Protein AF-A0A959WDT1-F1 (afdb_monomer_lite)

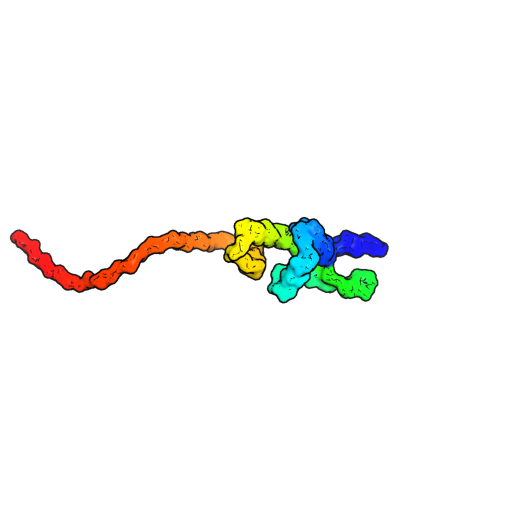Secondary structure (DSSP, 8-state):
-HHHHHHSEEHHHHHHHHT--HHHHHHHHHTTSS--EEEEETTEEEEEE-HHHHHHHHHHHHHHHHTTTTS-HHHHHHHHHHTTS--------------------------

pLDDT: mean 79.11, std 18.89, range [37.69, 95.25]

Structure (mmCIF, N/CA/C/O backbone):
data_AF-A0A959WDT1-F1
#
_entry.id   AF-A0A959WDT1-F1
#
loop_
_atom_site.group_PDB
_atom_site.id
_atom_site.type_symbol
_atom_site.label_atom_id
_atom_site.label_alt_id
_atom_site.label_comp_id
_atom_site.label_asym_id
_atom_site.label_entity_id
_atom_site.label_seq_id
_atom_site.pdbx_PDB_ins_code
_atom_site.Cartn_x
_atom_site.Cartn_y
_atom_site.Cartn_z
_atom_site.occupancy
_atom_site.B_iso_or_equiv
_atom_site.auth_seq_id
_atom_site.auth_comp_id
_atom_site.auth_asym_id
_atom_site.auth_atom_id
_atom_site.pdbx_PDB_model_num
ATOM 1 N N . MET A 1 1 ? 8.969 -3.634 -26.461 1.00 49.59 1 MET A N 1
ATOM 2 C CA . MET A 1 1 ? 8.880 -2.389 -25.655 1.00 49.59 1 MET A CA 1
ATOM 3 C C . MET A 1 1 ? 7.608 -2.262 -24.808 1.00 49.59 1 MET A C 1
ATOM 5 O O . MET A 1 1 ? 7.746 -1.880 -23.658 1.00 49.59 1 MET A O 1
ATOM 9 N N . LYS A 1 2 ? 6.397 -2.624 -25.274 1.00 49.31 2 LYS A N 1
ATOM 10 C CA . LYS A 1 2 ? 5.174 -2.613 -24.425 1.00 49.31 2 LYS A CA 1
ATOM 11 C C . LYS A 1 2 ? 5.175 -3.626 -23.259 1.00 49.31 2 LYS A C 1
ATOM 13 O O . LYS A 1 2 ? 4.492 -3.405 -22.268 1.00 49.31 2 LYS A O 1
ATOM 18 N N . ALA A 1 3 ? 5.949 -4.708 -23.364 1.00 54.00 3 ALA A N 1
ATOM 19 C CA . ALA A 1 3 ? 5.950 -5.796 -22.382 1.00 54.00 3 ALA A CA 1
ATOM 20 C C . ALA A 1 3 ? 6.532 -5.409 -21.006 1.00 54.00 3 ALA A C 1
ATOM 22 O O . ALA A 1 3 ? 6.011 -5.853 -19.992 1.00 54.00 3 ALA A O 1
ATOM 23 N N . ALA A 1 4 ? 7.555 -4.544 -20.952 1.00 53.62 4 ALA A N 1
ATOM 24 C CA . ALA A 1 4 ? 8.211 -4.175 -19.691 1.00 53.62 4 ALA A CA 1
ATOM 25 C C . ALA A 1 4 ? 7.315 -3.303 -18.789 1.00 53.62 4 ALA A C 1
ATOM 27 O O . ALA A 1 4 ? 7.219 -3.548 -17.592 1.00 53.62 4 ALA A O 1
ATOM 28 N N . PHE A 1 5 ? 6.583 -2.342 -19.369 1.00 54.31 5 PHE A N 1
ATOM 29 C CA . PHE A 1 5 ? 5.614 -1.529 -18.621 1.00 54.31 5 PHE A CA 1
ATOM 30 C C . PHE A 1 5 ? 4.378 -2.343 -18.202 1.00 54.31 5 PHE A C 1
ATOM 32 O O . PHE A 1 5 ? 3.805 -2.092 -17.150 1.00 54.31 5 PHE A O 1
ATOM 39 N N . GLY A 1 6 ? 3.974 -3.332 -19.012 1.00 59.69 6 GLY A N 1
ATOM 40 C CA . GLY A 1 6 ? 2.866 -4.235 -18.682 1.00 59.69 6 GLY A CA 1
ATOM 41 C C . GLY A 1 6 ? 3.192 -5.243 -17.574 1.00 59.69 6 GLY A C 1
ATOM 42 O O . GLY A 1 6 ? 2.281 -5.682 -16.877 1.00 59.69 6 GLY A O 1
ATOM 43 N N . ALA A 1 7 ? 4.471 -5.591 -17.402 1.00 70.12 7 ALA A N 1
ATOM 44 C CA . ALA A 1 7 ? 4.934 -6.472 -16.332 1.00 70.12 7 ALA A CA 1
ATOM 45 C C . ALA A 1 7 ? 5.124 -5.733 -14.995 1.00 70.12 7 ALA A C 1
ATOM 47 O O . ALA A 1 7 ? 4.944 -6.327 -13.935 1.00 70.12 7 ALA A O 1
ATOM 48 N N . ALA A 1 8 ? 5.466 -4.441 -15.036 1.00 83.75 8 ALA A N 1
ATOM 49 C CA . ALA A 1 8 ? 5.670 -3.639 -13.838 1.00 83.75 8 ALA A CA 1
ATOM 50 C C . ALA A 1 8 ? 4.345 -3.330 -13.126 1.00 83.75 8 ALA A C 1
ATOM 52 O O . ALA A 1 8 ? 3.393 -2.798 -13.708 1.00 83.75 8 ALA A O 1
ATOM 53 N N . ILE A 1 9 ? 4.298 -3.593 -11.821 1.00 90.75 9 ILE A N 1
ATOM 54 C CA . ILE A 1 9 ? 3.154 -3.221 -10.990 1.00 90.75 9 ILE A CA 1
ATOM 55 C C . ILE A 1 9 ? 3.310 -1.745 -10.628 1.00 90.75 9 ILE A C 1
ATOM 57 O O . ILE A 1 9 ? 3.980 -1.386 -9.670 1.00 90.75 9 ILE A O 1
ATOM 61 N N . THR A 1 10 ? 2.722 -0.861 -11.427 1.00 92.62 10 THR A N 1
ATOM 62 C CA . THR A 1 10 ? 2.680 0.580 -11.127 1.00 92.62 10 THR A CA 1
ATOM 63 C C . THR A 1 10 ? 1.618 0.897 -10.069 1.00 92.62 10 THR A C 1
ATOM 65 O O . THR A 1 10 ? 0.748 0.071 -9.796 1.00 92.62 10 THR A O 1
ATOM 68 N N . ARG A 1 11 ? 1.594 2.126 -9.524 1.00 92.38 11 ARG A N 1
ATOM 69 C CA . ARG A 1 11 ? 0.529 2.580 -8.592 1.00 92.38 11 ARG A CA 1
ATOM 70 C C . ARG A 1 11 ? -0.878 2.271 -9.079 1.00 92.38 11 ARG A C 1
ATOM 72 O O . ARG A 1 11 ? -1.712 1.813 -8.307 1.00 92.38 11 ARG A O 1
ATOM 79 N N . ARG A 1 12 ? -1.144 2.564 -10.356 1.00 91.12 12 ARG A N 1
ATOM 80 C CA . ARG A 1 12 ? -2.460 2.343 -10.960 1.00 91.12 12 ARG A CA 1
ATOM 81 C C . ARG A 1 12 ? -2.799 0.858 -10.947 1.00 91.12 12 ARG A C 1
ATOM 83 O O . ARG A 1 12 ? -3.895 0.492 -10.542 1.00 91.12 12 ARG A O 1
ATOM 90 N N . ARG A 1 13 ? -1.836 0.018 -11.330 1.00 92.69 13 ARG A N 1
ATOM 91 C CA . ARG A 1 13 ? -2.024 -1.428 -11.347 1.00 92.69 13 ARG A CA 1
ATOM 92 C C . ARG A 1 13 ? -2.212 -1.997 -9.943 1.00 92.69 13 ARG A C 1
ATOM 94 O O . ARG A 1 13 ? -3.086 -2.830 -9.753 1.00 92.69 13 ARG A O 1
ATOM 101 N N . LEU A 1 14 ? -1.449 -1.515 -8.963 1.00 94.12 14 LEU A N 1
ATOM 102 C CA . LEU A 1 14 ? -1.627 -1.884 -7.562 1.00 94.12 14 LEU A CA 1
ATOM 103 C C . LEU A 1 14 ? -3.042 -1.531 -7.083 1.00 94.12 14 LEU A C 1
ATOM 105 O O . LEU A 1 14 ? -3.730 -2.403 -6.571 1.00 94.12 14 LEU A O 1
ATOM 109 N N . ALA A 1 15 ? -3.501 -0.295 -7.310 1.00 94.62 15 ALA A N 1
ATOM 110 C CA . ALA A 1 15 ? -4.856 0.145 -6.961 1.00 94.62 15 ALA A CA 1
A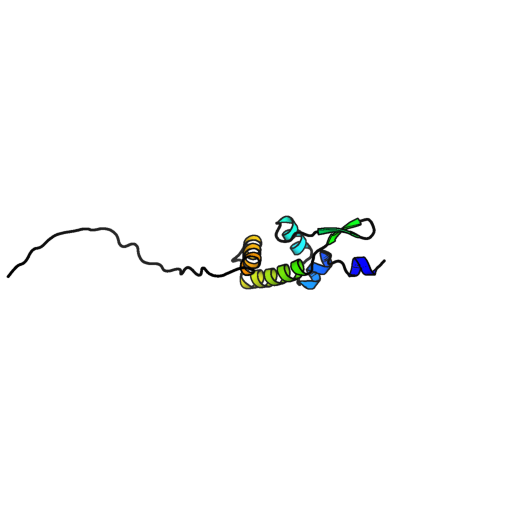TOM 111 C C . ALA A 1 15 ? -5.945 -0.772 -7.549 1.00 94.62 15 ALA A C 1
ATOM 113 O O . ALA A 1 15 ? -6.844 -1.191 -6.821 1.00 94.62 15 ALA A O 1
ATOM 114 N N . GLU A 1 16 ? -5.829 -1.132 -8.831 1.00 94.38 16 GLU A N 1
ATOM 115 C CA . GLU A 1 16 ? -6.739 -2.074 -9.499 1.00 94.38 16 GLU A CA 1
ATOM 116 C C . GLU A 1 16 ? -6.727 -3.461 -8.837 1.00 94.38 16 GLU A C 1
ATOM 118 O O . GLU A 1 16 ? -7.786 -4.024 -8.574 1.00 94.38 16 GLU A O 1
ATOM 123 N N . LEU A 1 17 ? -5.542 -4.002 -8.535 1.00 93.06 17 LEU A N 1
ATOM 124 C CA . LEU A 1 17 ? -5.382 -5.344 -7.958 1.00 93.06 17 LEU A CA 1
ATOM 125 C C . LEU A 1 17 ? -5.917 -5.466 -6.528 1.00 93.06 17 LEU A C 1
ATOM 127 O O . LEU A 1 17 ? -6.294 -6.560 -6.103 1.00 93.06 17 LEU A O 1
ATOM 131 N N . VAL A 1 18 ? -5.916 -4.368 -5.774 1.00 94.31 18 VAL A N 1
ATOM 132 C CA . VAL A 1 18 ? -6.351 -4.364 -4.371 1.00 94.31 18 VAL A CA 1
ATOM 133 C C . VAL A 1 18 ? -7.750 -3.773 -4.184 1.00 94.31 18 VAL A C 1
ATOM 135 O O . VAL A 1 18 ? -8.321 -3.875 -3.104 1.00 94.31 18 VAL A O 1
ATOM 138 N N . GLY A 1 19 ? -8.330 -3.172 -5.225 1.00 94.00 19 GLY A N 1
ATOM 139 C CA . GLY A 1 19 ? -9.638 -2.520 -5.143 1.00 94.00 19 GLY A CA 1
ATOM 140 C C . GLY A 1 19 ? -9.616 -1.211 -4.345 1.00 94.00 19 GLY A C 1
ATOM 141 O O . GLY A 1 19 ? -10.593 -0.884 -3.674 1.00 94.00 19 GLY A O 1
ATOM 142 N N . ALA A 1 20 ? -8.508 -0.463 -4.396 1.00 93.06 20 ALA A N 1
ATOM 143 C CA . ALA A 1 20 ? -8.367 0.846 -3.756 1.00 93.06 20 ALA A CA 1
ATOM 144 C C . ALA A 1 20 ? -8.242 1.975 -4.784 1.00 93.06 20 ALA A C 1
ATOM 146 O O . ALA A 1 20 ? -7.826 1.772 -5.923 1.00 93.06 20 ALA A O 1
ATOM 147 N N . SER A 1 21 ? -8.549 3.205 -4.367 1.00 93.88 21 SER A N 1
ATOM 148 C CA . SER A 1 21 ? -8.327 4.374 -5.220 1.00 93.88 21 SER A CA 1
ATOM 149 C C . SER A 1 21 ? -6.823 4.681 -5.368 1.00 93.88 21 SER A C 1
ATOM 151 O O . SER A 1 21 ? -6.065 4.497 -4.409 1.00 93.88 21 SER A O 1
ATOM 153 N N . PRO A 1 22 ? -6.364 5.237 -6.506 1.00 92.75 22 PRO A N 1
ATOM 154 C CA . PRO A 1 22 ? -4.976 5.685 -6.655 1.00 92.75 22 PRO A CA 1
ATOM 155 C C . PRO A 1 22 ? -4.547 6.707 -5.589 1.00 92.75 22 PRO A C 1
ATOM 157 O O . PRO A 1 22 ? -3.399 6.702 -5.147 1.00 92.75 22 PRO A O 1
ATOM 160 N N . SER A 1 23 ? -5.474 7.556 -5.136 1.00 94.38 23 SER A N 1
ATOM 161 C CA . SER A 1 23 ? -5.242 8.518 -4.052 1.00 94.38 23 SER A CA 1
ATOM 162 C C . SER A 1 23 ? -4.991 7.829 -2.710 1.00 94.38 23 SER A C 1
ATOM 164 O O . SER A 1 23 ? -4.151 8.288 -1.939 1.00 94.38 23 SER A O 1
ATOM 166 N N . THR A 1 24 ? -5.664 6.706 -2.446 1.00 94.31 24 THR A N 1
ATOM 167 C CA . THR A 1 24 ? -5.430 5.874 -1.256 1.00 94.31 24 THR A CA 1
ATOM 168 C C . THR A 1 24 ? -4.016 5.303 -1.268 1.00 94.31 24 THR A C 1
ATOM 170 O O . THR A 1 24 ? -3.294 5.454 -0.287 1.00 94.31 24 THR A O 1
ATOM 173 N N . ILE A 1 25 ? -3.589 4.731 -2.398 1.00 95.19 25 ILE A N 1
ATOM 174 C CA . ILE A 1 25 ? -2.226 4.205 -2.577 1.00 95.19 25 ILE A CA 1
ATOM 175 C C . ILE A 1 25 ? -1.188 5.317 -2.372 1.00 95.19 25 ILE A C 1
ATOM 177 O O . ILE A 1 25 ? -0.271 5.171 -1.568 1.00 95.19 25 ILE A O 1
ATOM 181 N N . LYS A 1 26 ? -1.390 6.485 -2.996 1.00 94.19 26 LYS A N 1
ATOM 182 C CA . LYS A 1 26 ? -0.508 7.650 -2.820 1.00 94.19 26 LYS A CA 1
ATOM 183 C C . LYS A 1 26 ? -0.440 8.120 -1.362 1.00 94.19 26 LYS A C 1
ATOM 185 O O . LYS A 1 26 ? 0.629 8.495 -0.885 1.00 94.19 26 LYS A O 1
ATOM 190 N N . ARG A 1 27 ? -1.564 8.103 -0.639 1.00 94.50 27 ARG A N 1
ATOM 191 C CA . ARG A 1 27 ? -1.597 8.430 0.793 1.00 94.50 27 ARG A CA 1
ATOM 192 C C . ARG A 1 27 ? -0.778 7.425 1.602 1.00 94.50 27 ARG A C 1
ATOM 194 O O . ARG A 1 27 ? -0.035 7.834 2.484 1.00 94.50 27 ARG A O 1
ATOM 201 N N . TRP A 1 28 ? -0.885 6.134 1.305 1.00 94.88 28 TRP A N 1
ATOM 202 C CA . TRP A 1 28 ? -0.111 5.096 1.989 1.00 94.88 28 TRP A CA 1
ATOM 203 C C . TRP A 1 28 ? 1.391 5.220 1.736 1.00 94.88 28 TRP A C 1
ATOM 205 O O . TRP A 1 28 ? 2.167 5.033 2.670 1.00 94.88 28 TRP A O 1
ATOM 215 N N . GLU A 1 29 ? 1.799 5.603 0.523 1.00 93.94 29 GLU A N 1
ATOM 216 C CA . GLU A 1 29 ? 3.194 5.957 0.223 1.00 93.94 29 GLU A CA 1
ATOM 217 C C . GLU A 1 29 ? 3.668 7.130 1.085 1.00 93.94 29 GLU A C 1
ATOM 219 O O . GLU A 1 29 ? 4.704 7.036 1.739 1.00 93.94 29 GLU A O 1
ATOM 224 N N . GLY A 1 30 ? 2.880 8.211 1.149 1.00 93.50 30 GLY A N 1
ATOM 225 C CA . GLY A 1 30 ? 3.200 9.384 1.970 1.00 93.50 30 GLY A CA 1
ATOM 226 C C . GLY A 1 30 ? 3.297 9.080 3.469 1.00 93.50 30 GLY A C 1
ATOM 227 O O . GLY A 1 30 ? 4.039 9.745 4.183 1.00 93.50 30 GLY A O 1
ATOM 228 N N . LEU A 1 31 ? 2.589 8.050 3.940 1.00 92.62 31 LEU A N 1
ATOM 229 C CA . LEU A 1 31 ? 2.635 7.569 5.324 1.00 92.62 31 LEU A CA 1
ATOM 230 C C . LEU A 1 31 ? 3.697 6.479 5.562 1.00 92.62 31 LEU A C 1
ATOM 232 O O . LEU A 1 31 ? 3.832 5.995 6.685 1.00 92.62 31 LEU A O 1
ATOM 236 N N . GLY A 1 32 ? 4.428 6.054 4.524 1.00 93.00 32 GLY A N 1
ATOM 237 C CA . GLY A 1 32 ? 5.432 4.987 4.603 1.00 93.00 32 GLY A CA 1
ATOM 238 C C . GLY A 1 32 ? 4.862 3.577 4.823 1.00 93.00 32 GLY A C 1
ATOM 239 O O . GLY A 1 32 ? 5.604 2.657 5.185 1.00 93.00 32 GLY A O 1
ATOM 240 N N . VAL A 1 33 ? 3.556 3.398 4.614 1.00 93.75 33 VAL A N 1
ATOM 241 C CA . VAL A 1 33 ? 2.833 2.124 4.768 1.00 93.75 33 VAL A CA 1
ATOM 242 C C . VAL A 1 33 ? 3.174 1.154 3.639 1.00 93.75 33 VAL A C 1
ATOM 244 O O . VAL A 1 33 ? 3.342 -0.039 3.874 1.00 93.75 33 VAL A O 1
ATOM 247 N N . ILE A 1 34 ? 3.348 1.675 2.431 1.00 92.88 34 ILE A N 1
ATOM 248 C CA . ILE A 1 34 ? 3.915 0.958 1.288 1.00 92.88 34 ILE A CA 1
ATOM 249 C C . ILE A 1 34 ? 5.081 1.779 0.752 1.00 92.88 34 ILE A C 1
ATOM 251 O O . ILE A 1 34 ? 5.055 3.010 0.825 1.00 92.88 34 ILE A O 1
ATOM 255 N N . ARG A 1 35 ? 6.118 1.115 0.247 1.00 92.44 35 ARG A N 1
ATOM 256 C CA . ARG A 1 35 ? 7.300 1.790 -0.292 1.00 92.44 35 ARG A CA 1
ATOM 257 C C . ARG A 1 35 ? 7.619 1.204 -1.660 1.00 92.44 35 ARG A C 1
ATOM 259 O O . ARG A 1 35 ? 8.140 0.097 -1.710 1.00 92.44 35 ARG A O 1
ATOM 266 N N . PRO A 1 36 ? 7.309 1.917 -2.754 1.00 92.56 36 PRO A N 1
ATOM 267 C CA . PRO A 1 36 ? 7.681 1.439 -4.071 1.00 92.56 36 PRO A CA 1
ATOM 268 C C . PRO A 1 36 ? 9.200 1.441 -4.218 1.00 92.56 36 PRO A C 1
ATOM 270 O O . PRO A 1 36 ? 9.900 2.284 -3.646 1.00 92.56 36 PRO A O 1
ATOM 273 N N . LYS A 1 37 ? 9.692 0.551 -5.073 1.00 92.25 37 LYS A N 1
ATOM 274 C CA . LYS A 1 37 ? 10.998 0.718 -5.702 1.00 92.25 37 LYS A CA 1
ATOM 275 C C . LYS A 1 37 ? 10.855 1.718 -6.847 1.00 92.25 37 LYS A C 1
ATOM 277 O O . LYS A 1 37 ? 9.794 1.838 -7.459 1.00 92.25 37 LYS A O 1
ATOM 282 N N . PHE A 1 38 ? 11.914 2.461 -7.128 1.00 90.75 38 PHE A N 1
ATOM 283 C CA . PHE A 1 38 ? 11.949 3.354 -8.281 1.00 90.75 38 PHE A CA 1
ATOM 284 C C . PHE A 1 38 ? 12.804 2.719 -9.363 1.00 90.75 38 PHE A C 1
ATOM 286 O O . PHE A 1 38 ? 13.959 2.386 -9.112 1.00 90.75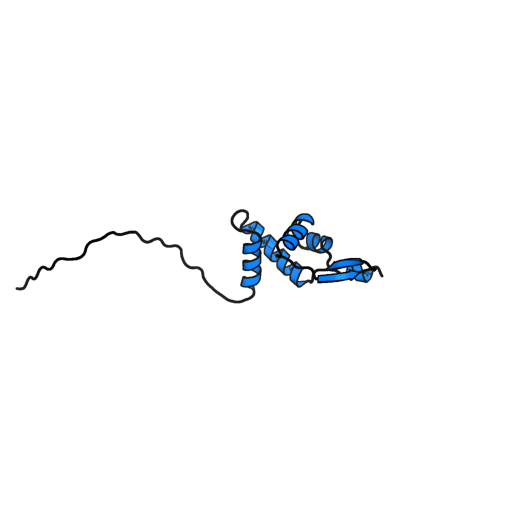 38 PHE A O 1
ATOM 293 N N . ASP A 1 39 ? 12.225 2.562 -10.547 1.00 89.19 39 ASP A N 1
ATOM 294 C CA . ASP A 1 39 ? 12.899 1.989 -11.708 1.00 89.19 39 ASP A CA 1
ATOM 295 C C . ASP A 1 39 ? 12.701 2.882 -12.938 1.00 89.19 39 ASP A C 1
ATOM 297 O O . ASP A 1 39 ? 11.727 3.635 -13.027 1.00 89.19 39 ASP A O 1
ATOM 301 N N . VAL A 1 40 ? 13.627 2.829 -13.890 1.00 87.81 40 VAL A N 1
ATOM 302 C CA . VAL A 1 40 ? 13.561 3.619 -15.121 1.00 87.81 40 VAL A CA 1
ATOM 303 C C . VAL A 1 40 ? 12.840 2.809 -16.187 1.00 87.81 40 VAL A C 1
ATOM 305 O O . VAL A 1 40 ? 13.418 1.952 -16.852 1.00 87.81 40 VAL A O 1
ATOM 308 N N . ILE A 1 41 ? 11.565 3.125 -16.407 1.00 80.94 41 ILE A N 1
ATOM 309 C CA . ILE A 1 41 ? 10.765 2.495 -17.456 1.00 80.94 41 ILE A CA 1
ATOM 310 C C . ILE A 1 41 ? 10.550 3.510 -18.575 1.00 80.94 41 ILE A C 1
ATOM 312 O O . ILE A 1 41 ? 10.041 4.604 -18.344 1.00 80.94 41 ILE A O 1
ATOM 316 N N . LEU A 1 42 ? 10.949 3.150 -19.801 1.00 82.31 42 LEU A N 1
ATOM 317 C CA . LEU A 1 42 ? 10.845 4.019 -20.986 1.00 82.31 42 LEU A CA 1
ATOM 318 C C . LEU A 1 42 ? 11.501 5.403 -20.781 1.00 82.31 42 LEU A C 1
ATOM 320 O O . LEU A 1 42 ? 10.982 6.420 -21.232 1.00 82.31 42 LEU A O 1
ATOM 324 N N . GLY A 1 43 ? 12.633 5.445 -20.071 1.00 85.31 43 GLY A N 1
ATOM 325 C CA . GLY A 1 43 ? 13.376 6.683 -19.807 1.00 85.31 43 GLY A CA 1
ATOM 326 C C . GLY A 1 43 ? 12.774 7.576 -18.718 1.00 85.31 43 GLY A C 1
ATOM 327 O O . GLY A 1 43 ? 13.259 8.683 -18.517 1.00 85.31 43 GLY A O 1
ATOM 328 N N . SER A 1 44 ? 11.740 7.115 -18.007 1.00 87.12 44 SER A N 1
ATOM 329 C CA . SER A 1 44 ? 11.119 7.844 -16.898 1.00 87.12 44 SER A CA 1
ATOM 330 C C . SER A 1 44 ? 11.194 7.054 -15.595 1.00 87.12 44 SER A C 1
ATOM 332 O O . SER A 1 44 ? 10.808 5.883 -15.540 1.00 87.12 44 SER A O 1
ATOM 334 N N . THR A 1 45 ? 11.638 7.714 -14.523 1.00 90.38 45 THR A N 1
ATOM 335 C CA . THR A 1 45 ? 11.620 7.146 -13.171 1.00 90.38 45 THR A CA 1
ATOM 336 C C . THR A 1 45 ? 10.181 6.879 -12.742 1.00 90.38 45 THR A C 1
ATOM 338 O O . THR A 1 45 ? 9.373 7.795 -12.585 1.00 90.38 45 THR A O 1
ATOM 341 N N . THR A 1 46 ? 9.861 5.607 -12.554 1.00 89.00 46 THR A N 1
ATOM 342 C CA . THR A 1 46 ? 8.520 5.099 -12.287 1.00 89.00 46 THR A CA 1
ATOM 343 C C . THR A 1 46 ? 8.517 4.337 -10.967 1.00 89.00 46 THR A C 1
ATOM 345 O O . THR A 1 46 ? 9.431 3.572 -10.675 1.00 89.00 46 THR A O 1
ATOM 348 N N . ALA A 1 47 ? 7.479 4.552 -10.156 1.00 90.62 47 ALA A N 1
ATOM 349 C CA . ALA A 1 47 ? 7.243 3.770 -8.947 1.00 90.62 47 ALA A CA 1
ATOM 350 C C . ALA A 1 47 ? 6.723 2.375 -9.324 1.00 90.62 47 ALA A C 1
ATOM 352 O O . ALA A 1 47 ? 5.665 2.259 -9.955 1.00 90.62 47 ALA A O 1
ATOM 353 N N . VAL A 1 48 ? 7.463 1.348 -8.921 1.00 92.56 48 VAL A N 1
ATOM 354 C CA . VAL A 1 48 ? 7.191 -0.065 -9.175 1.00 92.56 48 VAL A CA 1
ATOM 355 C C . VAL A 1 48 ? 7.051 -0.787 -7.842 1.00 92.56 48 VAL A C 1
ATOM 357 O O . VAL A 1 48 ? 7.844 -0.594 -6.923 1.00 92.56 48 VAL A O 1
ATOM 360 N N . PHE A 1 49 ? 6.018 -1.609 -7.751 1.00 92.81 49 PHE A N 1
ATOM 361 C CA . PHE A 1 49 ? 5.714 -2.445 -6.602 1.00 92.81 49 PHE A CA 1
ATOM 362 C C . PHE A 1 49 ? 6.027 -3.902 -6.921 1.00 92.81 49 PHE A C 1
ATOM 364 O O . PHE A 1 49 ? 5.960 -4.336 -8.076 1.00 92.81 49 PHE A O 1
ATOM 371 N N . GLU A 1 50 ? 6.351 -4.662 -5.889 1.00 92.00 50 GLU A N 1
ATOM 372 C CA . GLU A 1 50 ? 6.590 -6.093 -5.991 1.00 92.00 50 GLU A CA 1
ATOM 373 C C . GLU A 1 50 ? 5.305 -6.880 -5.686 1.00 92.00 50 GLU A C 1
ATOM 375 O O . GLU A 1 50 ? 4.363 -6.354 -5.085 1.00 92.00 50 GLU A O 1
ATOM 380 N N . PRO A 1 51 ? 5.210 -8.158 -6.091 1.00 90.94 51 PRO A N 1
ATOM 381 C CA . PRO A 1 51 ? 4.044 -8.988 -5.778 1.00 90.94 51 PRO A CA 1
ATOM 382 C C . PRO A 1 51 ? 3.735 -9.070 -4.272 1.00 90.94 51 PRO A C 1
ATOM 384 O O . PRO A 1 51 ? 2.574 -9.161 -3.871 1.00 90.94 51 PRO A O 1
ATOM 387 N N . GLU A 1 52 ? 4.764 -8.989 -3.428 1.00 90.81 52 GLU A N 1
ATOM 388 C CA . GLU A 1 52 ? 4.636 -8.929 -1.969 1.00 90.81 52 GLU A CA 1
ATOM 389 C C . GLU A 1 52 ? 3.927 -7.664 -1.469 1.00 90.81 52 GLU A C 1
ATOM 391 O O . GLU A 1 52 ? 3.127 -7.755 -0.534 1.00 90.81 52 GLU A O 1
ATOM 396 N N . ASP A 1 53 ? 4.123 -6.520 -2.133 1.00 92.19 53 ASP A N 1
ATOM 397 C CA . ASP A 1 53 ? 3.401 -5.282 -1.828 1.00 92.19 53 ASP A CA 1
ATOM 398 C C . ASP A 1 53 ? 1.907 -5.431 -2.125 1.00 92.19 53 ASP A C 1
ATOM 400 O O . ASP A 1 53 ? 1.070 -4.933 -1.369 1.00 92.19 53 ASP A O 1
ATOM 404 N N . VAL A 1 54 ? 1.554 -6.148 -3.201 1.00 93.25 54 VAL A N 1
ATOM 405 C CA . VAL A 1 54 ? 0.154 -6.445 -3.543 1.00 93.25 54 VAL A CA 1
ATOM 406 C C . VAL A 1 54 ? -0.480 -7.295 -2.449 1.00 93.25 54 VAL A C 1
ATOM 408 O O . VAL A 1 54 ? -1.534 -6.934 -1.926 1.00 93.25 54 VAL A O 1
ATOM 411 N N . ALA A 1 55 ? 0.171 -8.393 -2.063 1.00 93.62 55 ALA A N 1
ATOM 412 C CA . ALA A 1 55 ? -0.335 -9.282 -1.021 1.00 93.62 55 ALA A CA 1
ATOM 413 C C . ALA A 1 55 ? -0.460 -8.562 0.334 1.00 93.62 55 ALA A C 1
ATOM 415 O O . ALA A 1 55 ? -1.437 -8.753 1.061 1.00 93.62 55 ALA A O 1
ATOM 416 N N . PHE A 1 56 ? 0.508 -7.704 0.670 1.00 94.56 56 PHE A N 1
ATOM 417 C CA . PHE A 1 56 ? 0.453 -6.847 1.851 1.00 94.56 56 PHE A CA 1
ATOM 418 C C . PHE A 1 56 ? -0.741 -5.883 1.801 1.00 94.56 56 PHE A C 1
ATOM 420 O O . PHE A 1 56 ? -1.536 -5.840 2.740 1.00 94.56 56 PHE A O 1
ATOM 427 N N . ALA A 1 57 ? -0.903 -5.153 0.697 1.00 95.00 57 ALA A N 1
ATOM 428 C CA . ALA A 1 57 ? -1.974 -4.182 0.520 1.00 95.00 57 ALA A CA 1
ATOM 429 C C . ALA A 1 57 ? -3.367 -4.836 0.527 1.00 95.00 57 ALA A C 1
ATOM 431 O O . ALA A 1 57 ? -4.291 -4.281 1.118 1.00 95.00 57 ALA A O 1
ATOM 432 N N . GLN A 1 58 ? -3.522 -6.036 -0.042 1.00 95.25 58 GLN A N 1
ATOM 433 C CA . GLN A 1 58 ? -4.772 -6.800 0.035 1.00 95.25 58 GLN A CA 1
ATOM 434 C C . GLN A 1 58 ? -5.139 -7.144 1.483 1.00 95.25 58 GLN A C 1
ATOM 436 O O . GLN A 1 58 ? -6.263 -6.876 1.909 1.00 95.25 58 GLN A O 1
ATOM 441 N N . ARG A 1 59 ? -4.189 -7.667 2.272 1.00 94.75 59 ARG A N 1
ATOM 442 C CA . ARG A 1 59 ? -4.413 -7.952 3.702 1.00 94.75 59 ARG A CA 1
ATOM 443 C C . ARG A 1 59 ? -4.744 -6.688 4.494 1.00 94.75 59 ARG A C 1
ATOM 445 O O . ARG A 1 59 ? -5.614 -6.719 5.360 1.00 94.75 59 ARG A O 1
ATOM 452 N N . LEU A 1 60 ? -4.082 -5.576 4.175 1.00 94.81 60 LEU A N 1
ATOM 453 C CA . LEU A 1 60 ? -4.334 -4.287 4.811 1.00 94.81 60 LEU A CA 1
ATOM 454 C C . LEU A 1 60 ? -5.755 -3.779 4.541 1.00 94.81 60 LEU A C 1
ATOM 456 O O . LEU A 1 60 ? -6.405 -3.305 5.466 1.00 94.81 60 LEU A O 1
ATOM 460 N N . ILE A 1 61 ? -6.264 -3.901 3.312 1.00 94.06 61 ILE A N 1
ATOM 461 C CA . ILE A 1 61 ? -7.640 -3.488 2.981 1.00 94.06 61 ILE A CA 1
ATOM 462 C C . ILE A 1 61 ? -8.670 -4.304 3.743 1.00 94.06 61 ILE A C 1
ATOM 464 O O . ILE A 1 61 ? -9.639 -3.729 4.234 1.00 94.06 61 ILE A O 1
ATOM 468 N N . VAL A 1 62 ? -8.468 -5.619 3.839 1.00 94.00 62 VAL A N 1
ATOM 469 C CA . VAL A 1 62 ? -9.359 -6.491 4.611 1.00 94.00 62 VAL A CA 1
ATOM 470 C C . VAL A 1 62 ? -9.384 -6.035 6.068 1.00 94.00 62 VAL A C 1
ATOM 472 O O . VAL A 1 62 ? -10.449 -5.723 6.586 1.00 94.00 62 VAL A O 1
ATOM 475 N N . LEU A 1 63 ? -8.213 -5.847 6.685 1.00 93.06 63 LEU A N 1
ATOM 476 C CA . LEU A 1 63 ? -8.129 -5.402 8.076 1.00 93.06 63 LEU A CA 1
ATOM 477 C C . LEU A 1 63 ? -8.763 -4.019 8.303 1.00 93.06 63 LEU A C 1
ATOM 479 O O . LEU A 1 63 ? -9.457 -3.816 9.294 1.00 93.06 63 LEU A O 1
ATOM 483 N N . LEU A 1 64 ? -8.545 -3.069 7.389 1.00 93.44 64 LEU A N 1
ATOM 484 C CA . LEU A 1 64 ? -9.141 -1.732 7.468 1.00 93.44 64 LEU A CA 1
ATOM 485 C C . LEU A 1 64 ? -10.658 -1.750 7.298 1.00 93.44 64 LEU A C 1
ATOM 487 O O . LEU A 1 64 ? -11.339 -0.903 7.869 1.00 93.44 64 LEU A O 1
ATOM 491 N N . ARG A 1 65 ? -11.184 -2.684 6.502 1.00 91.50 65 ARG A N 1
ATOM 492 C CA . ARG A 1 65 ? -12.625 -2.875 6.347 1.00 91.50 65 ARG A CA 1
ATOM 493 C C . ARG A 1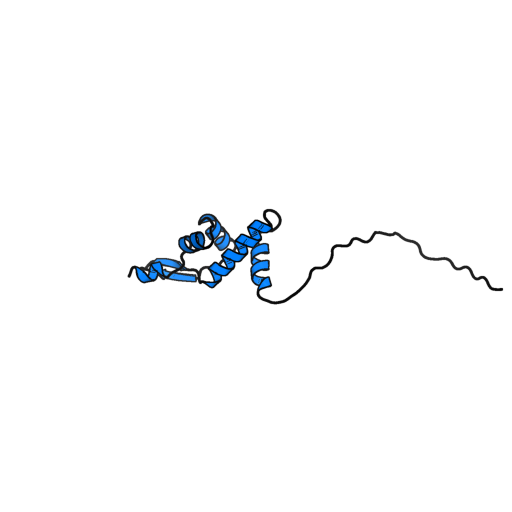 65 ? -13.231 -3.462 7.616 1.00 91.50 65 ARG A C 1
ATOM 495 O O . ARG A 1 65 ? -14.263 -2.968 8.056 1.00 91.50 65 ARG A O 1
ATOM 502 N N . ASP A 1 66 ? -12.576 -4.464 8.193 1.00 91.75 66 ASP A N 1
ATOM 503 C CA . ASP A 1 66 ? -13.060 -5.159 9.387 1.00 91.75 66 ASP A CA 1
ATOM 504 C C . ASP A 1 66 ? -13.006 -4.266 10.635 1.00 91.75 66 ASP A C 1
ATOM 506 O O . ASP A 1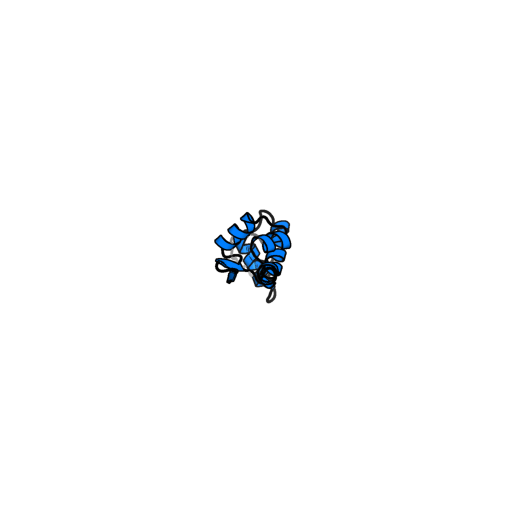 66 ? -13.888 -4.345 11.480 1.00 91.75 66 ASP A O 1
ATOM 510 N N . LYS A 1 67 ? -11.999 -3.388 10.732 1.00 91.44 67 LYS A N 1
ATOM 511 C CA . LYS A 1 67 ? -11.769 -2.474 11.868 1.00 91.44 67 LYS A CA 1
ATOM 512 C C . LYS A 1 67 ? -12.034 -1.008 11.517 1.00 91.44 67 LYS A C 1
ATOM 514 O O . LYS A 1 67 ? -11.326 -0.103 11.973 1.00 91.44 67 LYS A O 1
ATOM 519 N N . ASN A 1 68 ? -12.990 -0.756 10.628 1.00 86.62 68 ASN A N 1
ATOM 520 C CA . ASN A 1 68 ? -13.216 0.581 10.091 1.00 86.62 68 ASN A CA 1
ATOM 521 C C . ASN A 1 68 ? -13.571 1.587 11.203 1.00 86.62 68 ASN A C 1
ATOM 523 O O . ASN A 1 68 ? -14.600 1.461 11.856 1.00 86.62 68 ASN A O 1
ATOM 527 N N . GLY A 1 69 ? -12.731 2.609 11.387 1.00 84.75 69 GLY A N 1
ATOM 528 C CA . GLY A 1 69 ? -12.898 3.629 12.432 1.00 84.75 69 GLY A CA 1
ATOM 529 C C . GLY A 1 69 ? -12.280 3.274 13.790 1.00 84.75 69 GLY A C 1
ATOM 530 O O . GLY A 1 69 ? -12.185 4.149 14.644 1.00 84.75 69 GLY A O 1
ATOM 531 N N . GLU A 1 70 ? -11.804 2.041 13.969 1.00 90.62 70 GLU A N 1
ATOM 532 C CA . GLU A 1 70 ? -11.206 1.561 15.224 1.00 90.62 70 GLU A CA 1
ATOM 533 C C . GLU A 1 70 ? -9.674 1.570 15.197 1.00 90.62 70 GLU A C 1
ATOM 535 O O . GLU A 1 70 ? -9.030 1.646 16.241 1.00 90.62 70 GLU A O 1
ATOM 540 N N . ILE A 1 71 ? -9.075 1.493 14.005 1.00 91.75 71 ILE A N 1
ATOM 541 C CA . ILE A 1 71 ? -7.624 1.408 13.832 1.00 91.75 71 ILE A CA 1
ATOM 542 C C . ILE A 1 71 ? -7.123 2.413 12.796 1.00 91.75 71 ILE A C 1
ATOM 544 O O . ILE A 1 71 ? -7.770 2.678 11.778 1.00 91.75 71 ILE A O 1
ATOM 548 N N . THR A 1 72 ? -5.933 2.968 13.027 1.00 93.38 72 THR A N 1
ATOM 549 C CA . THR A 1 72 ? -5.272 3.793 12.016 1.00 93.38 72 THR A CA 1
ATOM 550 C C . THR A 1 72 ? -4.654 2.916 10.926 1.00 93.38 72 THR A C 1
ATOM 552 O O . THR A 1 72 ? -4.333 1.746 11.126 1.00 93.38 72 THR A O 1
ATOM 555 N N . VAL A 1 73 ? -4.418 3.491 9.746 1.00 92.94 73 VAL A N 1
ATOM 556 C CA . VAL A 1 73 ? -3.736 2.771 8.657 1.00 92.94 73 VAL A CA 1
ATOM 557 C C . VAL A 1 73 ? -2.320 2.324 9.025 1.00 92.94 73 VAL A C 1
ATOM 559 O O . VAL A 1 73 ? -1.867 1.289 8.544 1.00 92.94 73 VAL A O 1
ATOM 562 N N . GLN A 1 74 ? -1.620 3.076 9.875 1.00 93.62 74 GLN A N 1
ATOM 563 C CA . GLN A 1 74 ? -0.261 2.740 10.299 1.00 93.62 74 GLN A CA 1
ATOM 564 C C . GLN A 1 74 ? -0.267 1.574 11.291 1.00 93.62 74 GLN A C 1
ATOM 566 O O . GLN A 1 74 ? 0.540 0.658 11.143 1.00 93.62 74 GLN A O 1
ATOM 571 N N . ASP A 1 75 ? -1.224 1.553 12.219 1.00 92.25 75 ASP A N 1
ATOM 572 C CA . ASP A 1 75 ? -1.390 0.447 13.165 1.00 92.25 75 ASP A CA 1
ATOM 573 C C . ASP A 1 75 ? -1.846 -0.828 12.449 1.00 92.25 75 ASP A C 1
ATOM 575 O O . ASP A 1 75 ? -1.288 -1.902 12.665 1.00 92.25 75 ASP A O 1
ATOM 579 N N . ALA A 1 76 ? -2.785 -0.707 11.506 1.00 93.31 76 ALA A N 1
ATOM 580 C CA . ALA A 1 76 ? -3.205 -1.822 10.664 1.00 93.31 76 ALA A CA 1
ATOM 581 C C . ALA A 1 76 ? -2.035 -2.359 9.818 1.00 93.31 76 ALA A C 1
ATOM 583 O O . ALA A 1 76 ? -1.855 -3.569 9.686 1.00 93.31 76 ALA A O 1
ATOM 584 N N . ALA A 1 77 ? -1.185 -1.476 9.285 1.00 93.50 77 ALA A N 1
ATOM 585 C CA . ALA A 1 77 ? 0.022 -1.866 8.562 1.00 93.50 77 ALA A CA 1
ATOM 586 C C . ALA A 1 77 ? 1.029 -2.601 9.460 1.00 93.50 77 ALA A C 1
ATOM 588 O O . ALA A 1 77 ? 1.610 -3.601 9.033 1.00 93.50 77 ALA A O 1
ATOM 589 N N . ALA A 1 78 ? 1.224 -2.133 10.695 1.00 92.12 78 ALA A N 1
ATOM 590 C CA . ALA A 1 78 ? 2.067 -2.798 11.681 1.00 92.12 78 ALA A CA 1
ATOM 591 C C . ALA A 1 78 ? 1.514 -4.181 12.049 1.00 92.12 78 ALA A C 1
ATOM 593 O O . ALA A 1 78 ? 2.275 -5.145 12.088 1.00 92.12 78 ALA A O 1
ATOM 594 N N . GLU A 1 79 ? 0.197 -4.311 12.222 1.00 92.06 79 GLU A N 1
ATOM 595 C CA . GLU A 1 79 ? -0.460 -5.589 12.504 1.00 92.06 79 GLU A CA 1
ATOM 596 C C . GLU A 1 79 ? -0.289 -6.584 11.347 1.00 92.06 79 GLU A C 1
ATOM 598 O O . GLU A 1 79 ? 0.067 -7.741 11.572 1.00 92.06 79 GLU A O 1
ATOM 603 N N . VAL A 1 80 ? -0.470 -6.142 10.097 1.00 91.94 80 VAL A N 1
ATOM 604 C CA . VAL A 1 80 ? -0.282 -7.001 8.914 1.00 91.94 80 VAL A CA 1
ATOM 605 C C . VAL A 1 80 ? 1.180 -7.434 8.755 1.00 91.94 80 VAL A C 1
ATOM 607 O O . VAL A 1 80 ? 1.430 -8.571 8.354 1.00 91.94 80 VAL A O 1
ATOM 610 N N . ARG A 1 81 ? 2.149 -6.565 9.077 1.00 87.75 81 ARG A N 1
ATOM 611 C CA . ARG A 1 81 ? 3.584 -6.913 9.067 1.00 87.75 81 ARG A CA 1
ATOM 612 C C . ARG A 1 81 ? 3.951 -7.853 10.220 1.00 87.75 81 ARG A C 1
ATOM 614 O O . ARG A 1 81 ? 4.693 -8.805 10.006 1.00 87.75 81 ARG A O 1
ATOM 621 N N . GLY A 1 82 ? 3.406 -7.617 11.413 1.00 76.81 82 GLY A N 1
ATOM 622 C CA . GLY A 1 82 ? 3.670 -8.401 12.622 1.00 76.81 82 GLY A CA 1
ATOM 623 C C . GLY A 1 82 ? 3.031 -9.792 12.610 1.00 76.81 82 GLY A C 1
ATOM 624 O O . GLY A 1 82 ? 3.642 -10.751 13.068 1.00 76.81 82 GLY A O 1
ATOM 625 N N . LYS A 1 83 ? 1.851 -9.959 11.999 1.00 61.81 83 LYS A N 1
ATOM 626 C CA . LYS A 1 83 ? 1.202 -11.277 11.843 1.00 61.81 83 LYS A CA 1
ATOM 627 C C . LYS A 1 83 ? 1.978 -12.250 10.940 1.00 61.81 83 LYS A C 1
ATOM 629 O O . LYS A 1 83 ? 1.675 -13.439 10.948 1.00 61.81 83 LYS A O 1
ATOM 634 N N . GLY A 1 84 ? 2.994 -11.778 10.211 1.00 49.81 84 GLY A N 1
ATOM 635 C CA . GLY A 1 84 ? 3.934 -12.617 9.460 1.00 49.81 84 GLY A CA 1
ATOM 636 C C . GLY A 1 84 ? 4.964 -13.365 10.320 1.00 49.81 84 GLY A C 1
ATOM 637 O O . GLY A 1 84 ? 5.686 -14.203 9.786 1.00 49.81 84 GLY A O 1
ATOM 638 N N . GLY A 1 85 ? 5.031 -13.110 11.633 1.00 40.53 85 GLY A N 1
ATOM 639 C CA . GLY A 1 85 ? 5.957 -13.784 12.541 1.00 40.53 85 GLY A CA 1
ATOM 640 C C . GLY A 1 85 ? 5.460 -13.809 13.985 1.00 40.53 85 GLY A C 1
ATOM 641 O O . GLY A 1 85 ? 5.684 -12.868 14.729 1.00 40.53 85 GLY A O 1
ATOM 642 N N . GLY A 1 86 ? 4.847 -14.924 14.392 1.00 37.69 86 GLY A N 1
ATOM 643 C CA . GLY A 1 86 ? 4.818 -15.363 15.792 1.00 37.69 86 GLY A CA 1
ATOM 644 C C . GLY A 1 86 ? 3.855 -14.648 16.752 1.00 37.69 86 GLY A C 1
ATOM 645 O O . GLY A 1 86 ? 4.171 -13.617 17.319 1.00 37.69 86 GLY A O 1
ATOM 646 N N . GLY A 1 87 ? 2.730 -15.311 17.037 1.00 42.28 87 GLY A N 1
ATOM 647 C CA . GLY A 1 87 ? 2.260 -15.604 18.399 1.00 42.28 87 GLY A CA 1
ATOM 648 C C . GLY A 1 87 ? 2.013 -14.474 19.418 1.00 42.28 87 GLY A C 1
ATOM 649 O O . GLY A 1 87 ? 2.942 -13.897 19.960 1.00 42.28 87 GLY A O 1
ATOM 650 N N . ARG A 1 88 ? 0.748 -14.408 19.865 1.00 49.03 88 ARG A N 1
ATOM 651 C CA . ARG A 1 88 ? 0.294 -14.118 21.245 1.00 49.03 88 ARG A CA 1
ATOM 652 C C . ARG A 1 88 ? 0.609 -12.738 21.847 1.00 49.03 88 ARG A C 1
ATOM 654 O O . ARG A 1 88 ? 1.700 -12.483 22.338 1.00 49.03 88 ARG A O 1
ATOM 661 N N . ASN A 1 89 ? -0.451 -11.952 22.040 1.00 42.44 89 ASN A N 1
ATOM 662 C CA . ASN A 1 89 ? -0.916 -11.623 23.394 1.00 42.44 89 ASN A CA 1
ATOM 663 C C . ASN A 1 89 ? -2.327 -11.021 23.336 1.00 42.44 89 ASN A C 1
ATOM 665 O O . ASN A 1 89 ? -2.515 -9.809 23.386 1.00 42.44 89 ASN A O 1
ATOM 669 N N . GLU A 1 90 ? -3.329 -11.898 23.290 1.00 48.88 90 GLU A N 1
ATOM 670 C CA . GLU A 1 90 ? -4.583 -11.616 23.983 1.00 48.88 90 GLU A CA 1
ATOM 671 C C . GLU A 1 90 ? -4.246 -11.494 25.474 1.00 48.88 90 GLU A C 1
ATOM 673 O O . GLU A 1 90 ? -4.062 -12.492 26.169 1.00 48.88 90 GLU A O 1
ATOM 678 N N . ARG A 1 91 ? -4.115 -10.267 25.978 1.00 51.41 91 ARG A N 1
ATOM 679 C CA . ARG A 1 91 ? -4.251 -10.009 27.413 1.00 51.41 91 ARG A CA 1
ATOM 680 C C . ARG A 1 91 ? -5.571 -9.302 27.648 1.00 51.41 91 ARG A C 1
ATOM 682 O O . ARG A 1 91 ? -5.656 -8.084 27.677 1.00 51.41 91 ARG A O 1
ATOM 689 N N . HIS A 1 92 ? -6.585 -10.160 27.706 1.00 46.03 92 HIS A N 1
ATOM 690 C CA . HIS A 1 92 ? -7.569 -10.247 28.779 1.00 46.03 92 HIS A CA 1
ATOM 691 C C . HIS A 1 92 ? -7.812 -8.936 29.538 1.00 46.03 92 HIS A C 1
ATOM 693 O O . HIS A 1 92 ? -7.113 -8.599 30.494 1.00 46.03 92 HIS A O 1
ATOM 699 N N . THR A 1 93 ? -8.840 -8.218 29.099 1.00 48.84 93 THR A N 1
ATOM 700 C CA . THR A 1 93 ? -9.525 -7.200 29.886 1.00 48.84 93 THR A CA 1
ATOM 701 C C . THR A 1 93 ? -10.330 -7.902 30.981 1.00 48.84 93 T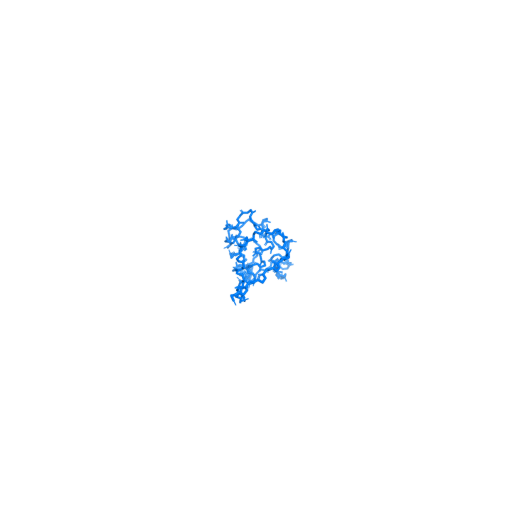HR A C 1
ATOM 703 O O . THR A 1 93 ? -11.202 -8.715 30.695 1.00 48.84 93 THR A O 1
ATOM 706 N N . GLY A 1 94 ? -10.016 -7.585 32.228 1.00 47.59 94 GLY A N 1
ATOM 707 C CA . GLY A 1 94 ? -10.774 -7.931 33.428 1.00 47.59 94 GLY A CA 1
ATOM 708 C C . GLY A 1 94 ? -10.082 -7.195 34.566 1.00 47.59 94 GLY A C 1
ATOM 709 O O . GLY A 1 94 ? -9.030 -7.614 35.031 1.00 47.59 94 GLY A O 1
ATOM 710 N N . ASP A 1 95 ? -10.418 -5.933 34.807 1.00 53.50 95 ASP A N 1
ATOM 711 C CA . ASP A 1 95 ? -11.564 -5.548 35.635 1.00 53.50 95 ASP A CA 1
ATOM 712 C C . ASP A 1 95 ? -11.637 -6.404 36.906 1.00 53.50 95 ASP A C 1
ATOM 714 O O . ASP A 1 95 ? -12.254 -7.468 36.950 1.00 53.50 95 ASP A O 1
ATOM 718 N N . ARG A 1 96 ? -10.906 -5.959 37.932 1.00 52.12 96 ARG A N 1
ATOM 719 C CA . ARG A 1 96 ? -11.219 -6.298 39.315 1.00 52.12 96 ARG A CA 1
ATOM 720 C C . ARG A 1 96 ? -10.841 -5.136 40.222 1.00 52.12 96 ARG A C 1
ATOM 722 O O . ARG A 1 96 ? -9.699 -4.970 40.632 1.00 52.12 96 ARG A O 1
ATOM 729 N N . GLU A 1 97 ? -11.844 -4.291 40.407 1.00 52.94 97 GLU A N 1
ATOM 730 C CA . GLU A 1 97 ? -12.288 -3.755 41.691 1.00 52.94 97 GLU A CA 1
ATOM 731 C C . GLU A 1 97 ? -11.216 -3.196 42.638 1.00 52.94 97 GLU A C 1
ATOM 733 O O . GLU A 1 97 ? -10.493 -3.883 43.356 1.00 52.94 97 GLU A O 1
ATOM 738 N N . ARG A 1 98 ? -11.237 -1.867 42.689 1.00 51.03 98 ARG A N 1
ATOM 739 C CA . ARG A 1 98 ? -10.711 -1.008 43.741 1.00 51.03 98 ARG A CA 1
ATOM 740 C C . ARG A 1 98 ? -11.439 -1.314 45.062 1.00 51.03 98 ARG A C 1
ATOM 742 O O . ARG A 1 98 ? -12.495 -0.749 45.321 1.00 51.03 98 ARG A O 1
ATOM 749 N N . GLY A 1 99 ? -10.867 -2.190 45.883 1.00 47.16 99 GLY A N 1
ATOM 750 C CA . GLY A 1 99 ? -11.215 -2.360 47.295 1.00 47.16 99 GLY A CA 1
ATOM 751 C C . GLY A 1 99 ? -10.177 -1.663 48.169 1.00 47.16 99 GLY A C 1
ATOM 752 O O . GLY A 1 99 ? -9.026 -2.081 48.238 1.00 47.16 99 GLY A O 1
ATOM 753 N N . THR A 1 100 ? -10.579 -0.552 48.767 1.00 55.94 100 THR A N 1
ATOM 754 C CA . THR A 1 100 ? -9.823 0.256 49.724 1.00 55.94 100 THR A CA 1
ATOM 755 C C . THR A 1 100 ? -9.582 -0.482 51.044 1.00 55.94 100 THR A C 1
ATOM 757 O O . THR A 1 100 ? -10.508 -1.075 51.582 1.00 55.94 100 THR A O 1
ATOM 760 N N . ASP A 1 101 ? -8.348 -0.379 51.542 1.00 52.44 101 ASP A N 1
ATOM 761 C CA . ASP A 1 101 ? -7.973 -0.033 52.925 1.00 52.44 101 ASP A CA 1
ATOM 762 C C . ASP A 1 101 ? -8.712 -0.708 54.105 1.00 52.44 101 ASP A C 1
ATOM 764 O O . ASP A 1 101 ? -9.846 -0.352 54.415 1.00 52.44 101 ASP A O 1
ATOM 768 N N . ALA A 1 102 ? -8.024 -1.635 54.793 1.00 49.09 102 ALA A N 1
ATOM 769 C CA . ALA A 1 102 ? -7.833 -1.646 56.257 1.00 49.09 102 ALA A CA 1
ATOM 770 C C . ALA A 1 102 ? -7.172 -2.966 56.728 1.00 49.09 102 ALA A C 1
ATOM 772 O O . ALA A 1 102 ? -7.778 -4.036 56.694 1.00 49.09 102 ALA A O 1
ATOM 773 N N . SER A 1 103 ? -5.933 -2.879 57.216 1.00 55.62 103 SER A N 1
ATOM 774 C CA . SER A 1 103 ? -5.342 -3.839 58.173 1.00 55.62 103 SER A CA 1
ATOM 775 C C . SER A 1 103 ? -5.671 -3.386 59.616 1.00 55.62 103 SER A C 1
ATOM 777 O O . SER A 1 103 ? -6.171 -2.278 59.795 1.00 55.62 103 SER A O 1
ATOM 779 N N . PRO A 1 104 ? -5.193 -4.072 60.672 1.00 65.38 104 PRO A N 1
ATOM 780 C CA . PRO A 1 104 ? -5.557 -5.397 61.185 1.00 65.38 104 PRO A CA 1
ATOM 781 C C . PRO A 1 104 ? -6.076 -5.290 62.645 1.00 65.38 104 PRO A C 1
ATOM 783 O O . PRO A 1 104 ? -5.942 -4.240 63.269 1.00 65.38 104 PRO A O 1
ATOM 786 N N . SER A 1 105 ? -6.610 -6.358 63.251 1.00 51.19 105 SER A N 1
ATOM 787 C CA . SER A 1 105 ? -6.629 -6.493 64.724 1.00 51.19 105 SER A CA 1
ATOM 788 C C . SER A 1 105 ? -6.776 -7.946 65.175 1.00 51.19 105 SER A C 1
ATOM 790 O O . SER A 1 105 ? -7.731 -8.634 64.821 1.00 51.19 105 SER A O 1
ATOM 792 N N . ASP A 1 106 ? -5.794 -8.365 65.970 1.00 57.34 106 ASP A N 1
ATOM 793 C CA . ASP A 1 106 ? -5.750 -9.542 66.829 1.00 57.34 106 ASP A CA 1
ATOM 794 C C . ASP A 1 106 ? -7.033 -9.778 67.634 1.00 57.34 106 ASP A C 1
ATOM 796 O O . ASP A 1 106 ? -7.574 -8.860 68.249 1.00 57.34 106 ASP A O 1
ATOM 800 N N . THR A 1 107 ? -7.439 -11.042 67.770 1.00 59.19 107 THR A N 1
ATOM 801 C CA . THR A 1 107 ? -8.056 -11.533 69.012 1.00 59.19 107 THR A CA 1
ATOM 802 C C . THR A 1 107 ? -7.720 -13.011 69.206 1.00 59.19 107 THR A C 1
ATOM 804 O O . THR A 1 107 ? -8.187 -13.889 68.484 1.00 59.19 107 THR A O 1
ATOM 807 N N . VAL A 1 108 ? -6.882 -13.260 70.212 1.00 62.09 108 VAL A N 1
ATOM 808 C CA . VAL A 1 108 ? -6.636 -14.553 70.859 1.00 62.09 108 VAL A CA 1
ATOM 809 C C . VAL A 1 108 ? -7.940 -15.101 71.446 1.00 62.09 108 VAL A C 1
ATOM 811 O O . VAL A 1 108 ? -8.656 -14.374 72.129 1.00 62.09 108 VAL A O 1
ATOM 814 N N . THR A 1 109 ? -8.222 -16.393 71.276 1.00 57.44 109 THR A N 1
ATOM 815 C CA . THR A 1 109 ? -9.108 -17.139 72.188 1.00 57.44 109 THR A CA 1
ATOM 816 C C . THR A 1 109 ? -8.664 -18.600 72.258 1.00 57.44 109 THR A C 1
ATOM 818 O O . THR A 1 109 ? -8.766 -19.339 71.281 1.00 57.44 109 THR A O 1
ATOM 821 N N . SER A 1 110 ? -8.153 -18.985 73.428 1.00 52.44 110 SER A N 1
ATOM 822 C CA . SER A 1 110 ? -7.931 -20.371 73.861 1.00 52.44 110 SER A CA 1
ATOM 823 C C . SER A 1 110 ? -9.205 -20.951 74.490 1.00 52.44 110 SER A C 1
ATOM 825 O O . SER A 1 110 ? -9.976 -20.185 75.072 1.00 52.44 110 SER A O 1
ATOM 827 N N . PRO A 1 111 ? -9.396 -22.278 74.476 1.00 68.88 111 PRO A N 1
ATOM 828 C CA . PRO A 1 111 ? -9.998 -23.012 75.586 1.00 68.88 111 PRO A CA 1
ATOM 829 C C . PRO A 1 111 ? -8.956 -23.448 76.631 1.00 68.88 111 PRO A C 1
ATOM 831 O O . PRO A 1 111 ? -7.774 -23.646 76.260 1.00 68.88 111 PRO A O 1
#

Foldseek 3Di:
DVVVVVPFCALVNLCVLQVHDSVVSVVCCVVVLDPFDWDQDPNDTTGGDDVVSSVLSNQLVVQCVVCPPNDDSVVSSVVSVPVVDDDDDPPDDDDDDDDDDDDDDDDDDDD

Sequence (111 aa):
MKAAFGAAITRRRLAELVGASPSTIKRWEGLGVIRPKFDVILGSTTAVFEPEDVAFAQRLIVLLRDKNGEITVQDAAAEVRGKGGGGRNERHTGDRERGTDASPSDTVTSP

Radius of gyration: 26.09 Å; chains: 1; bounding box: 27×32×101 Å